Protein AF-A0A952HJU6-F1 (afdb_monomer_lite)

Radius of gyration: 13.9 Å; chains: 1; bounding box: 33×27×35 Å

Foldseek 3Di:
DAEEEEQDDDPQQEPDPDWDKDKDWDDLVRLLVVCVVRPHDYQYQAPLVQVLCCVSSVHRRDNHNDRHHDDAPYKYWHKYWPDDDDHPDRDDPVRSVVTDIIIMIMHTDDD

pLDDT: mean 90.53, std 10.05, range [61.38, 98.56]

Secondary structure (DSSP, 8-state):
--EEEESS--GGG--SS--EEEEEEE-HHHHHHHHHHH--EEEB--HHHHHHHHHHHTS---B------PPTT-EEEEEEESSPPPTT-PPPHHHHHH--EEEEEEEEE--

Sequence (111 aa):
MKVYLTNAFSLSMLTRDYAKLTVREMTLQEAKSFLKTYGFVSAIGHFSTAELLTSLLEMNVEMNRIQVKLEPSDVVIVFQLQTRLSEGQVLSREELEKLQYKFYKVEVNNT

Structure (mmCIF, N/CA/C/O backbone):
data_AF-A0A952HJU6-F1
#
_entry.id   AF-A0A952HJU6-F1
#
loop_
_atom_site.group_PDB
_atom_site.id
_atom_site.type_symbol
_atom_site.label_atom_id
_atom_site.label_alt_id
_atom_site.label_comp_id
_atom_site.label_asym_id
_atom_site.label_entity_id
_atom_site.label_seq_id
_atom_site.pdbx_PDB_ins_code
_atom_site.Cartn_x
_atom_site.Cartn_y
_atom_site.Cartn_z
_atom_site.occupancy
_atom_site.B_iso_or_equiv
_atom_site.auth_seq_id
_atom_site.auth_comp_id
_atom_site.auth_asym_id
_atom_site.auth_atom_id
_atom_site.pdbx_PDB_model_num
ATOM 1 N N . MET A 1 1 ? 1.257 2.495 -16.416 1.00 88.56 1 MET A N 1
ATOM 2 C CA . MET A 1 1 ? 1.465 2.664 -14.967 1.00 88.56 1 MET A CA 1
ATOM 3 C C . MET A 1 1 ? 0.270 2.091 -14.242 1.00 88.56 1 MET A C 1
ATOM 5 O O . MET A 1 1 ? -0.841 2.567 -14.453 1.00 88.56 1 MET A O 1
ATOM 9 N N . LYS A 1 2 ? 0.499 1.076 -13.415 1.00 95.81 2 LYS A N 1
ATOM 10 C CA . LYS A 1 2 ? -0.468 0.556 -12.451 1.00 95.81 2 LYS A CA 1
ATOM 11 C C . LYS A 1 2 ? -0.033 0.945 -11.043 1.00 95.81 2 LYS A C 1
ATOM 13 O O . LYS A 1 2 ? 1.158 1.063 -10.757 1.00 95.81 2 LYS A O 1
ATOM 18 N N . VAL A 1 3 ? -1.014 1.128 -10.167 1.00 98.19 3 VAL A N 1
ATOM 19 C CA . VAL A 1 3 ? -0.791 1.270 -8.728 1.00 98.19 3 VAL A CA 1
ATOM 20 C C . VAL A 1 3 ? -1.313 0.011 -8.058 1.00 98.19 3 VAL A C 1
ATOM 22 O O . VAL A 1 3 ? -2.474 -0.343 -8.246 1.00 98.19 3 VAL A O 1
ATOM 25 N N . TYR A 1 4 ? -0.475 -0.669 -7.285 1.00 98.44 4 TYR A N 1
ATOM 26 C CA . TYR A 1 4 ? -0.883 -1.824 -6.489 1.00 98.44 4 TYR A CA 1
ATOM 27 C C . TYR A 1 4 ? -1.010 -1.426 -5.023 1.00 98.44 4 TYR A C 1
ATOM 29 O O . TYR A 1 4 ? -0.100 -0.801 -4.486 1.00 98.44 4 TYR A O 1
ATOM 37 N N . LEU A 1 5 ? -2.103 -1.815 -4.369 1.00 98.56 5 LEU A N 1
ATOM 38 C CA . LEU A 1 5 ? -2.238 -1.734 -2.913 1.00 98.56 5 LEU A CA 1
ATOM 39 C C . LEU A 1 5 ? -1.938 -3.110 -2.313 1.00 98.56 5 LEU A C 1
ATOM 41 O O . LEU A 1 5 ? -2.674 -4.063 -2.565 1.00 98.56 5 LEU A O 1
ATOM 45 N N . THR A 1 6 ?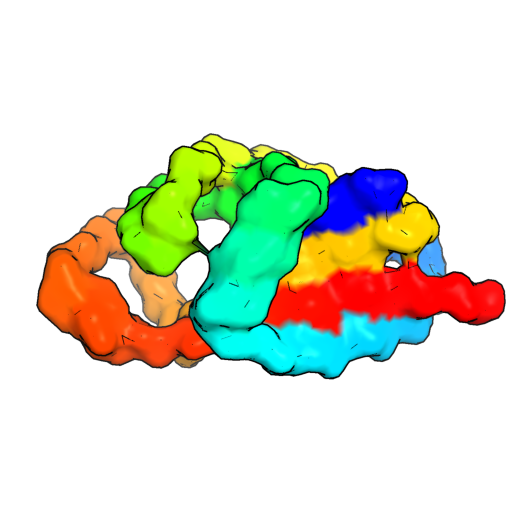 -0.863 -3.227 -1.537 1.00 97.81 6 THR A N 1
ATOM 46 C CA . THR A 1 6 ? -0.400 -4.504 -0.972 1.00 97.81 6 THR A CA 1
ATOM 47 C C . THR A 1 6 ? -0.271 -4.430 0.547 1.00 97.81 6 THR A C 1
ATOM 49 O O . THR A 1 6 ? -0.086 -3.360 1.116 1.00 97.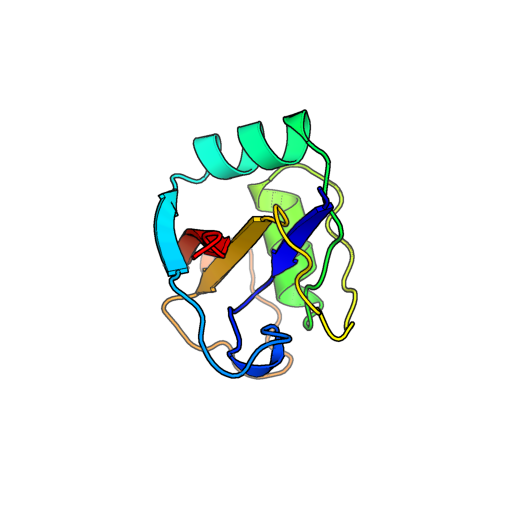81 6 THR A O 1
ATOM 52 N N . ASN A 1 7 ? -0.322 -5.579 1.224 1.00 93.50 7 ASN A N 1
ATOM 53 C CA . ASN A 1 7 ? -0.056 -5.680 2.667 1.00 93.50 7 ASN A CA 1
ATOM 54 C C . ASN A 1 7 ? 1.437 -5.895 2.998 1.00 93.50 7 ASN A C 1
ATOM 56 O O . ASN A 1 7 ? 1.816 -5.984 4.163 1.00 93.50 7 ASN A O 1
ATOM 60 N N . ALA A 1 8 ? 2.277 -6.058 1.974 1.00 93.62 8 ALA A N 1
ATOM 61 C CA . ALA A 1 8 ? 3.726 -6.191 2.078 1.00 93.62 8 ALA A CA 1
ATOM 62 C C . ALA A 1 8 ? 4.375 -5.939 0.710 1.00 93.62 8 ALA A C 1
ATOM 64 O O . ALA A 1 8 ? 3.750 -6.145 -0.334 1.00 93.62 8 ALA A O 1
ATOM 65 N N . PHE A 1 9 ? 5.649 -5.555 0.707 1.00 96.12 9 PHE A N 1
ATOM 66 C CA . PHE A 1 9 ? 6.491 -5.625 -0.484 1.00 96.12 9 PHE A CA 1
ATOM 67 C C . PHE A 1 9 ? 7.282 -6.938 -0.479 1.00 96.12 9 PHE A C 1
ATOM 69 O O . PHE A 1 9 ? 7.779 -7.361 0.563 1.00 96.12 9 PHE A O 1
ATOM 76 N N . SER A 1 10 ? 7.421 -7.583 -1.637 1.00 95.06 10 SER A N 1
ATOM 77 C CA . SER A 1 10 ? 8.209 -8.810 -1.789 1.00 95.06 10 SER A CA 1
ATOM 78 C C . SER A 1 10 ? 9.197 -8.657 -2.936 1.00 95.06 10 SER A C 1
ATOM 80 O O . SER A 1 10 ? 8.828 -8.180 -4.004 1.00 95.06 10 SER A O 1
ATOM 82 N N . LEU A 1 11 ? 10.430 -9.147 -2.763 1.00 95.69 11 LEU A N 1
ATOM 83 C CA . LEU A 1 11 ? 11.418 -9.189 -3.850 1.00 95.69 11 LEU A CA 1
ATOM 84 C C . LEU A 1 11 ? 10.930 -10.010 -5.051 1.00 95.69 11 LEU A C 1
ATOM 86 O O . LEU A 1 11 ? 11.305 -9.720 -6.180 1.00 95.69 11 LEU A O 1
ATOM 90 N N . SER A 1 12 ? 10.026 -10.972 -4.831 1.00 95.12 12 SER A N 1
ATOM 91 C CA . SER A 1 12 ? 9.394 -11.735 -5.914 1.00 95.12 12 SER A CA 1
ATOM 92 C C . SER A 1 12 ? 8.541 -10.878 -6.858 1.00 95.12 12 SER A C 1
ATOM 94 O O . SER A 1 12 ? 8.198 -11.346 -7.943 1.00 95.12 12 SER A O 1
ATOM 96 N N . MET A 1 13 ? 8.208 -9.640 -6.473 1.00 97.00 13 MET A N 1
ATOM 97 C CA . MET A 1 13 ? 7.512 -8.681 -7.334 1.00 97.00 13 MET A CA 1
ATOM 98 C C . MET A 1 13 ? 8.418 -8.107 -8.426 1.00 97.00 13 MET A C 1
ATOM 100 O O . MET A 1 13 ? 7.922 -7.616 -9.439 1.00 97.00 13 MET A O 1
ATOM 104 N N . LEU A 1 14 ? 9.738 -8.176 -8.239 1.00 95.62 14 LEU A N 1
ATOM 105 C CA . LEU A 1 14 ? 10.713 -7.715 -9.214 1.00 95.62 14 LEU A CA 1
ATOM 106 C C . LEU A 1 14 ? 10.846 -8.732 -10.352 1.00 95.62 14 LEU A C 1
ATOM 108 O O . LEU A 1 14 ? 10.810 -9.945 -10.150 1.00 95.62 14 LEU A O 1
ATOM 112 N N . THR A 1 15 ? 10.980 -8.211 -11.567 1.00 92.06 15 THR A N 1
ATOM 113 C CA . THR A 1 15 ? 11.066 -8.980 -12.820 1.00 92.06 15 THR A CA 1
ATOM 114 C C . THR A 1 15 ? 12.483 -9.012 -13.398 1.00 92.06 15 THR A C 1
ATOM 116 O O . THR A 1 15 ? 12.689 -9.527 -14.491 1.00 92.06 15 THR A O 1
ATOM 119 N N . ARG A 1 16 ? 13.457 -8.448 -12.677 1.00 89.12 16 ARG A N 1
ATOM 120 C CA . ARG A 1 16 ? 14.841 -8.244 -13.117 1.00 89.12 16 ARG A CA 1
ATOM 121 C C . ARG A 1 16 ? 15.822 -8.586 -12.001 1.00 89.12 16 ARG A C 1
ATOM 123 O O . ARG A 1 16 ? 15.497 -8.407 -10.828 1.00 89.12 16 ARG A O 1
ATOM 130 N N . ASP A 1 17 ? 17.029 -8.987 -12.387 1.00 89.25 17 ASP A N 1
ATOM 131 C CA . ASP A 1 17 ? 18.082 -9.427 -11.458 1.00 89.25 17 ASP A CA 1
ATOM 132 C C . ASP A 1 17 ? 18.743 -8.266 -10.698 1.00 89.25 17 ASP A C 1
ATOM 134 O O . ASP A 1 17 ? 19.348 -8.461 -9.645 1.00 89.25 17 ASP A O 1
ATOM 138 N N . TYR A 1 18 ? 18.602 -7.038 -11.207 1.00 90.50 18 TYR A N 1
ATOM 139 C CA . TYR A 1 18 ? 19.085 -5.816 -10.572 1.00 90.50 18 TYR A CA 1
ATOM 140 C C . TYR A 1 18 ? 18.022 -4.717 -10.627 1.00 90.50 18 TYR A C 1
ATOM 142 O O . TYR A 1 18 ? 17.476 -4.424 -11.690 1.00 90.50 18 TYR A O 1
ATOM 150 N N . ALA A 1 19 ? 17.738 -4.085 -9.488 1.00 91.31 19 ALA A N 1
ATOM 151 C CA . ALA A 1 19 ? 16.786 -2.984 -9.390 1.00 91.31 19 ALA A CA 1
ATOM 152 C C . ALA A 1 19 ? 17.202 -1.989 -8.302 1.00 91.31 19 ALA A C 1
ATOM 154 O O . ALA A 1 19 ? 17.633 -2.381 -7.218 1.00 91.31 19 ALA A O 1
ATOM 155 N N . LYS A 1 20 ? 16.996 -0.694 -8.563 1.00 93.19 20 LYS A N 1
ATOM 156 C CA . LYS A 1 20 ? 17.097 0.357 -7.547 1.00 93.19 20 LYS A CA 1
ATOM 157 C C . LYS A 1 20 ? 15.698 0.758 -7.102 1.00 93.19 20 LYS A C 1
ATOM 159 O O . LYS A 1 20 ? 14.916 1.245 -7.914 1.00 93.19 20 LYS A O 1
ATOM 164 N N . LEU A 1 21 ? 15.403 0.613 -5.816 1.00 95.00 21 LEU A N 1
ATOM 165 C CA . LEU A 1 21 ? 14.108 0.983 -5.246 1.00 95.00 21 LEU A CA 1
ATOM 166 C C . LEU A 1 21 ? 14.173 2.359 -4.588 1.00 95.00 21 LEU A C 1
ATOM 168 O O . LEU A 1 21 ? 15.135 2.672 -3.888 1.00 95.00 21 LEU A O 1
ATOM 172 N N . THR A 1 22 ? 13.125 3.151 -4.780 1.00 96.38 22 THR A N 1
ATOM 173 C CA . THR A 1 22 ? 12.829 4.315 -3.942 1.00 96.38 22 THR A CA 1
ATOM 174 C C . THR A 1 22 ? 11.680 3.936 -3.023 1.00 96.38 22 THR A C 1
ATOM 176 O O . THR A 1 22 ? 10.625 3.520 -3.498 1.00 96.38 22 THR A O 1
ATOM 179 N N . VAL A 1 23 ? 11.887 4.066 -1.713 1.00 97.75 23 VAL A N 1
ATOM 180 C CA . VAL A 1 23 ? 10.868 3.793 -0.694 1.00 97.75 23 VAL A CA 1
ATOM 181 C C . VAL A 1 23 ? 10.652 5.058 0.119 1.00 97.75 23 VAL A C 1
ATOM 183 O O . VAL A 1 23 ? 11.606 5.611 0.665 1.00 97.75 23 VAL A O 1
ATOM 186 N N . ARG A 1 24 ? 9.404 5.518 0.201 1.00 98.06 24 ARG A N 1
ATOM 187 C CA . ARG A 1 24 ? 9.029 6.705 0.973 1.00 98.06 24 ARG A CA 1
ATOM 188 C C . ARG A 1 24 ? 7.849 6.387 1.875 1.00 98.06 24 ARG A C 1
ATOM 190 O O . ARG A 1 24 ? 6.841 5.875 1.399 1.00 98.06 24 ARG A O 1
ATOM 197 N N . GLU A 1 25 ? 7.961 6.716 3.157 1.00 98.25 25 GLU A N 1
ATOM 198 C CA . GLU A 1 25 ? 6.821 6.666 4.076 1.00 98.25 25 GLU A CA 1
ATOM 199 C C . GLU A 1 25 ? 5.756 7.689 3.656 1.00 98.25 25 GLU A C 1
ATOM 201 O O . GLU A 1 25 ? 6.077 8.796 3.213 1.00 98.25 25 GLU A O 1
ATOM 206 N N . MET A 1 26 ? 4.492 7.297 3.770 1.00 98.19 26 MET A N 1
ATOM 207 C CA . MET A 1 26 ? 3.325 8.118 3.478 1.00 98.19 26 MET A CA 1
ATOM 208 C C . MET A 1 26 ? 2.429 8.199 4.706 1.00 98.19 26 MET A C 1
ATOM 210 O O . MET A 1 26 ? 2.249 7.221 5.434 1.00 98.19 26 MET A O 1
ATOM 214 N N . THR A 1 27 ? 1.797 9.354 4.891 1.00 97.50 27 THR A N 1
ATOM 215 C CA . THR A 1 27 ? 0.671 9.458 5.825 1.00 97.50 27 THR A CA 1
ATOM 216 C C . THR A 1 27 ? -0.564 8.758 5.245 1.00 97.50 27 THR A C 1
ATOM 218 O O . THR A 1 27 ? -0.669 8.568 4.030 1.00 97.50 27 THR A O 1
ATOM 221 N N . LEU A 1 28 ? -1.543 8.422 6.094 1.00 95.94 28 LEU A N 1
ATOM 222 C CA . LEU A 1 28 ? -2.837 7.892 5.639 1.00 95.94 28 LEU A CA 1
ATOM 223 C C . LEU A 1 28 ? -3.488 8.812 4.592 1.00 95.94 28 LEU A C 1
ATOM 225 O O . LEU A 1 28 ? -3.997 8.335 3.581 1.00 95.94 28 LEU A O 1
ATOM 229 N N . GLN A 1 29 ? -3.431 10.130 4.806 1.00 97.50 29 GLN A N 1
ATOM 230 C CA . GLN A 1 29 ? -4.043 11.097 3.893 1.00 97.50 29 GLN A CA 1
ATOM 231 C C . GLN A 1 29 ? -3.323 11.176 2.547 1.0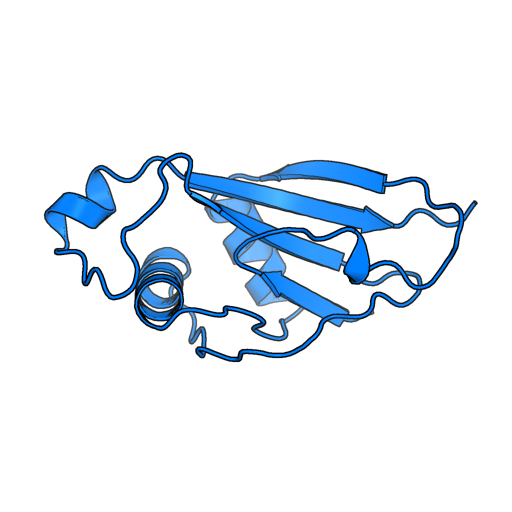0 97.50 29 GLN A C 1
ATOM 233 O O . GLN A 1 29 ? -3.979 11.272 1.508 1.00 97.50 29 GLN A O 1
ATOM 238 N N . GLU A 1 30 ? -1.991 11.086 2.536 1.00 98.38 30 GLU A N 1
ATOM 239 C CA . GLU A 1 30 ? -1.232 10.997 1.288 1.00 98.38 30 GLU A CA 1
ATOM 240 C C . GLU A 1 30 ? -1.582 9.717 0.522 1.00 98.38 30 GLU A C 1
ATOM 242 O O . GLU A 1 30 ? -1.817 9.775 -0.684 1.00 98.38 30 GLU A O 1
ATOM 247 N N . ALA A 1 31 ? -1.644 8.569 1.209 1.00 98.19 31 ALA A N 1
ATOM 248 C CA . ALA A 1 31 ? -1.966 7.286 0.590 1.00 98.19 31 ALA A CA 1
ATOM 249 C C . ALA A 1 31 ? -3.388 7.293 0.010 1.00 98.19 31 ALA A C 1
ATOM 251 O O . ALA A 1 31 ? -3.575 6.970 -1.162 1.00 98.19 31 ALA A O 1
ATOM 252 N N . LYS A 1 32 ? -4.374 7.751 0.792 1.00 98.06 32 LYS A N 1
ATOM 253 C CA . LYS A 1 32 ? -5.772 7.903 0.366 1.00 98.06 32 LYS A CA 1
ATOM 254 C C . LYS A 1 32 ? -5.896 8.820 -0.851 1.00 98.06 32 LYS A C 1
ATOM 256 O O . LYS A 1 32 ? -6.532 8.453 -1.837 1.00 98.06 32 LYS A O 1
ATOM 261 N N . SER A 1 33 ? -5.243 9.982 -0.820 1.00 98.06 33 SER A N 1
ATOM 262 C CA . SER A 1 33 ? -5.267 10.938 -1.935 1.00 98.06 33 SER A CA 1
ATOM 263 C C . SER A 1 33 ? -4.634 10.353 -3.198 1.00 98.06 33 SER A C 1
ATOM 265 O O . SER A 1 33 ? -5.189 10.491 -4.288 1.00 98.06 33 SER A O 1
ATOM 267 N N . PHE A 1 34 ? -3.504 9.657 -3.061 1.00 98.19 34 PHE A N 1
ATOM 268 C CA . PHE A 1 34 ? -2.814 9.017 -4.178 1.00 98.19 34 PHE A CA 1
ATOM 269 C C . PHE A 1 34 ? -3.666 7.906 -4.808 1.00 98.19 34 PHE A C 1
ATOM 271 O O . PHE A 1 34 ? -3.913 7.932 -6.012 1.00 98.19 34 PHE A O 1
ATOM 278 N N . LEU A 1 35 ? -4.178 6.977 -3.996 1.00 98.19 35 LEU A N 1
ATOM 279 C CA . LEU A 1 35 ? -5.014 5.860 -4.451 1.00 98.19 35 LEU A CA 1
ATOM 280 C C . LEU A 1 35 ? -6.310 6.342 -5.114 1.00 98.19 35 LEU A C 1
ATOM 282 O O . LEU A 1 35 ? -6.715 5.797 -6.138 1.00 98.19 35 LEU A O 1
ATOM 286 N N . LYS A 1 36 ? -6.940 7.394 -4.578 1.00 97.56 36 LYS A N 1
ATOM 287 C CA . LYS A 1 36 ? -8.136 8.000 -5.178 1.00 97.56 36 LYS A CA 1
ATOM 288 C C . LYS A 1 36 ? -7.845 8.671 -6.520 1.00 97.56 36 LYS A C 1
ATOM 290 O O . LYS A 1 36 ? -8.683 8.620 -7.412 1.00 97.56 36 LYS A O 1
ATOM 295 N N . THR A 1 37 ? -6.676 9.295 -6.659 1.00 97.69 37 THR A N 1
ATOM 296 C CA . THR A 1 37 ? -6.291 10.027 -7.876 1.00 97.69 37 THR A CA 1
ATOM 297 C C . THR A 1 37 ? -5.940 9.084 -9.022 1.00 97.69 37 THR A C 1
ATOM 299 O O . THR A 1 37 ? -6.374 9.301 -10.148 1.00 97.69 37 THR A O 1
ATOM 302 N N . TYR A 1 38 ? -5.155 8.041 -8.747 1.00 97.50 38 TYR A N 1
ATOM 303 C CA . TYR A 1 38 ? -4.612 7.163 -9.789 1.00 97.50 38 TYR A CA 1
ATOM 304 C C . TYR A 1 38 ? -5.404 5.864 -9.983 1.00 97.50 38 TYR A C 1
ATOM 306 O O . TYR A 1 38 ? -5.138 5.123 -10.930 1.00 97.50 38 TYR A O 1
ATOM 314 N N . GLY A 1 39 ? -6.362 5.577 -9.097 1.00 97.81 39 GLY A N 1
ATOM 315 C CA . GLY A 1 39 ? -6.934 4.240 -8.971 1.00 97.81 39 GLY A CA 1
ATOM 316 C C . GLY A 1 39 ? -5.891 3.237 -8.473 1.00 97.81 39 GLY A C 1
ATOM 317 O O . GLY A 1 39 ? -4.713 3.561 -8.308 1.00 97.81 39 GLY A O 1
ATOM 318 N N . PHE A 1 40 ? -6.318 2.006 -8.202 1.00 98.50 40 PHE A N 1
ATOM 319 C CA . PHE A 1 40 ? -5.405 0.944 -7.792 1.00 98.50 40 PHE A CA 1
ATOM 320 C C . PHE A 1 40 ? -5.968 -0.444 -8.085 1.00 98.50 40 PHE A C 1
ATOM 322 O O . PHE A 1 40 ? -7.175 -0.639 -8.201 1.00 98.50 40 PHE A O 1
ATOM 329 N N . VAL A 1 41 ? -5.064 -1.417 -8.162 1.00 98.31 41 VAL A N 1
ATOM 330 C CA . VAL A 1 41 ? -5.365 -2.845 -8.114 1.00 98.31 41 VAL A CA 1
ATOM 331 C C . VAL A 1 41 ? -5.109 -3.313 -6.689 1.00 98.31 41 VAL A C 1
ATOM 333 O O . VAL A 1 41 ? -3.982 -3.219 -6.192 1.00 98.31 41 VAL A O 1
ATOM 336 N N . SER A 1 42 ? -6.143 -3.814 -6.015 1.00 98.25 42 SER A N 1
ATOM 337 C CA . SER A 1 42 ? -5.945 -4.457 -4.718 1.00 98.25 42 SER A CA 1
ATOM 338 C C . SER A 1 42 ? -5.167 -5.758 -4.909 1.00 98.25 42 SER A C 1
ATOM 340 O O . SER A 1 42 ? -5.497 -6.568 -5.775 1.00 98.25 42 SER A O 1
ATOM 342 N N . ALA A 1 43 ? -4.131 -5.946 -4.101 1.00 97.88 43 ALA A N 1
ATOM 343 C CA . ALA A 1 43 ? -3.345 -7.169 -3.986 1.00 97.88 43 ALA A CA 1
ATOM 344 C C . ALA A 1 43 ? -3.215 -7.564 -2.501 1.00 97.88 43 ALA A C 1
ATOM 346 O O . ALA A 1 43 ? -2.162 -7.997 -2.028 1.00 97.88 43 ALA A O 1
ATOM 347 N N . ILE A 1 44 ? -4.294 -7.350 -1.741 1.00 95.81 44 ILE A N 1
ATOM 348 C CA . ILE A 1 44 ? -4.387 -7.680 -0.320 1.00 95.81 44 ILE A CA 1
ATOM 349 C C . ILE A 1 44 ? -4.699 -9.167 -0.149 1.00 95.81 44 ILE A C 1
ATOM 351 O O . ILE A 1 44 ? -5.729 -9.662 -0.606 1.00 95.81 44 ILE A O 1
ATOM 355 N N . GLY A 1 45 ? -3.812 -9.883 0.547 1.00 90.38 45 GLY A N 1
ATOM 356 C CA . GLY A 1 45 ? -3.914 -11.336 0.719 1.00 90.38 45 GLY A CA 1
ATOM 357 C C . GLY A 1 45 ? -4.847 -11.823 1.836 1.00 90.38 45 GLY A C 1
ATOM 358 O O . GLY A 1 45 ? -5.116 -13.021 1.890 1.00 90.38 45 GLY A O 1
ATOM 359 N N . HIS A 1 46 ? -5.328 -10.940 2.720 1.00 86.69 46 HIS A N 1
ATOM 360 C CA . HIS A 1 46 ? -6.146 -11.300 3.886 1.00 86.69 46 HIS A CA 1
ATOM 361 C C . HIS A 1 46 ? -7.415 -10.447 3.983 1.00 86.69 46 HIS A C 1
ATOM 363 O O . HIS A 1 46 ? -7.349 -9.222 3.891 1.00 86.69 46 HIS A O 1
ATOM 369 N N . PHE A 1 47 ? -8.552 -11.094 4.255 1.00 86.69 47 PHE A N 1
ATOM 370 C CA . PHE A 1 47 ? -9.858 -10.439 4.372 1.00 86.69 47 PHE A CA 1
ATOM 371 C C . PHE A 1 47 ? -9.889 -9.354 5.457 1.00 86.69 47 PHE A C 1
ATOM 373 O O . PHE A 1 47 ? -10.302 -8.232 5.189 1.00 86.69 47 PHE A O 1
ATOM 380 N N . SER A 1 48 ? -9.373 -9.639 6.658 1.00 84.06 48 SER A N 1
ATOM 381 C CA . SER A 1 48 ? -9.366 -8.668 7.763 1.00 84.06 48 SER A CA 1
ATOM 382 C C . SER A 1 48 ? -8.554 -7.408 7.446 1.00 84.06 48 SER A C 1
ATOM 384 O O . SER A 1 48 ? -8.930 -6.311 7.852 1.00 84.06 48 SER A O 1
ATOM 386 N N . THR A 1 49 ? -7.469 -7.533 6.676 1.00 88.75 49 THR A N 1
ATOM 387 C CA . THR A 1 49 ? -6.694 -6.379 6.198 1.00 88.75 49 THR A CA 1
ATOM 388 C C . THR A 1 49 ? -7.459 -5.577 5.144 1.00 88.75 49 THR A C 1
ATOM 390 O O . THR A 1 49 ? -7.372 -4.353 5.140 1.00 88.75 49 THR A O 1
ATOM 393 N N . ALA A 1 50 ? -8.215 -6.244 4.271 1.00 92.19 50 ALA A N 1
ATOM 394 C CA . ALA A 1 50 ? -9.025 -5.599 3.242 1.00 92.19 50 ALA A CA 1
ATOM 395 C C . ALA A 1 50 ? -10.187 -4.789 3.854 1.00 92.19 50 ALA A C 1
ATOM 397 O O . ALA A 1 50 ? -10.364 -3.620 3.517 1.00 92.19 50 ALA A O 1
ATOM 398 N N . GLU A 1 51 ? -10.894 -5.354 4.837 1.00 89.50 51 GLU A N 1
ATOM 399 C CA . GLU A 1 51 ? -11.951 -4.666 5.602 1.00 89.50 51 GLU A CA 1
ATOM 400 C C . GLU A 1 51 ? -11.413 -3.448 6.372 1.00 89.50 51 GLU A C 1
ATOM 402 O O . GLU A 1 51 ? -11.996 -2.357 6.347 1.00 89.50 51 GLU A O 1
ATOM 407 N N . LEU A 1 52 ? -10.255 -3.613 7.023 1.00 88.06 52 LEU A N 1
ATOM 408 C CA . LEU A 1 52 ? -9.570 -2.523 7.714 1.00 88.06 52 LEU A CA 1
ATOM 409 C C . LEU A 1 52 ? -9.218 -1.389 6.748 1.00 88.06 52 LEU A C 1
ATOM 411 O O . LEU A 1 52 ? -9.531 -0.228 7.006 1.00 88.06 52 LEU A O 1
ATOM 415 N N . LEU A 1 53 ? -8.577 -1.717 5.627 1.00 93.50 53 LEU A N 1
ATOM 416 C CA . LEU A 1 53 ? -8.192 -0.730 4.624 1.00 93.50 53 LEU A CA 1
ATOM 417 C C . LEU A 1 53 ? -9.405 -0.057 3.987 1.00 93.50 53 LEU A C 1
ATOM 419 O O . LEU A 1 53 ? -9.348 1.144 3.741 1.00 93.50 53 LEU A O 1
ATOM 423 N N . THR A 1 54 ? -10.505 -0.786 3.796 1.00 94.75 54 THR A N 1
ATOM 424 C CA . THR A 1 54 ? -11.769 -0.217 3.316 1.00 94.75 54 THR A CA 1
ATOM 425 C C . THR A 1 54 ? -12.280 0.863 4.265 1.00 94.75 54 THR A C 1
ATOM 427 O O . THR A 1 54 ? -12.645 1.956 3.829 1.00 94.75 54 THR A O 1
ATOM 430 N N . SER A 1 55 ? -12.216 0.600 5.573 1.00 90.62 55 SER A N 1
ATOM 431 C CA . SER A 1 55 ? -12.605 1.560 6.610 1.00 90.62 55 SER A CA 1
ATOM 432 C C . SER A 1 55 ? -11.648 2.757 6.695 1.00 90.62 55 SER A C 1
ATOM 434 O O . SER A 1 55 ? -12.101 3.895 6.753 1.00 90.62 55 SER A O 1
ATOM 436 N N . LEU A 1 56 ? -10.328 2.527 6.672 1.00 91.38 56 LEU A N 1
ATOM 437 C CA . LEU A 1 56 ? -9.313 3.586 6.804 1.00 91.38 56 LEU A CA 1
ATOM 438 C C . LEU A 1 56 ? -9.238 4.501 5.579 1.00 91.38 56 LEU A C 1
ATOM 440 O O . LEU A 1 56 ? -9.061 5.713 5.706 1.00 91.38 56 LEU A O 1
ATOM 444 N N . LEU A 1 57 ? -9.316 3.917 4.384 1.00 95.12 57 LEU A N 1
ATOM 445 C CA . LEU A 1 57 ? -9.203 4.649 3.128 1.00 95.12 57 LEU A CA 1
ATOM 446 C C . LEU A 1 57 ? -10.550 5.211 2.670 1.00 95.12 57 LEU A C 1
ATOM 448 O O . LEU A 1 57 ? -10.549 6.098 1.822 1.00 95.12 57 LEU A O 1
ATOM 452 N N . GLU A 1 58 ? -11.672 4.750 3.237 1.00 95.50 58 GLU A N 1
ATOM 453 C CA . GLU A 1 58 ? -13.040 5.055 2.780 1.00 95.50 58 GLU A CA 1
ATOM 454 C C . GLU A 1 58 ? -13.216 4.750 1.279 1.00 95.50 58 GLU A C 1
ATOM 456 O O . GLU A 1 58 ? -13.766 5.536 0.505 1.00 95.50 58 GLU A O 1
ATOM 461 N N . MET A 1 59 ? -12.677 3.610 0.849 1.00 96.50 59 MET A N 1
ATOM 462 C CA . MET A 1 59 ? -12.671 3.131 -0.536 1.00 96.50 59 MET A CA 1
ATOM 463 C C . MET A 1 59 ? -12.906 1.624 -0.527 1.00 96.50 59 MET A C 1
ATOM 465 O O . MET A 1 59 ? -12.441 0.960 0.387 1.00 96.50 59 MET A O 1
ATOM 469 N N . ASN A 1 60 ? -13.564 1.060 -1.541 1.00 96.44 60 ASN A N 1
ATOM 470 C CA . ASN A 1 60 ? -13.696 -0.397 -1.638 1.00 96.44 60 ASN A CA 1
ATOM 471 C C . ASN A 1 60 ? -12.316 -1.042 -1.868 1.00 96.44 60 ASN A C 1
ATOM 473 O O . ASN A 1 60 ? -11.719 -0.851 -2.929 1.00 96.44 60 ASN A O 1
ATOM 477 N N . VAL A 1 61 ? -11.807 -1.786 -0.883 1.00 97.38 61 VAL A N 1
ATOM 478 C CA . VAL A 1 61 ? -10.562 -2.555 -0.986 1.00 97.38 61 VAL A CA 1
ATOM 479 C C . VAL A 1 61 ? -10.913 -4.032 -0.929 1.00 97.38 61 VAL A C 1
ATOM 481 O O . VAL A 1 61 ? -11.180 -4.582 0.133 1.00 97.38 61 VAL A O 1
ATOM 484 N N . GLU A 1 62 ? -10.893 -4.690 -2.083 1.00 96.25 62 GLU A N 1
ATOM 485 C CA . GLU A 1 62 ? -11.214 -6.114 -2.176 1.00 96.25 62 GLU A CA 1
ATOM 486 C C . GLU A 1 62 ? -10.054 -6.982 -1.678 1.00 96.25 62 GLU A C 1
ATOM 488 O O . GLU A 1 62 ? -8.882 -6.687 -1.933 1.00 96.25 62 GLU A O 1
ATOM 493 N N . MET A 1 63 ? -10.357 -8.098 -1.013 1.00 94.81 63 MET A N 1
ATOM 494 C CA . MET A 1 63 ? -9.364 -9.152 -0.819 1.00 94.81 63 MET A CA 1
ATOM 495 C C . MET A 1 63 ? -9.066 -9.787 -2.179 1.00 94.81 63 MET A C 1
ATOM 497 O O . MET A 1 63 ? -9.940 -10.391 -2.793 1.00 94.81 63 MET A O 1
ATOM 501 N N . ASN A 1 64 ? -7.818 -9.690 -2.627 1.00 96.44 64 ASN A N 1
ATOM 502 C CA . ASN A 1 64 ? -7.408 -10.195 -3.927 1.00 96.44 64 ASN A CA 1
ATOM 503 C C . ASN A 1 64 ? -5.985 -10.758 -3.854 1.00 96.44 64 ASN A C 1
ATOM 505 O O . ASN A 1 64 ? -4.990 -10.031 -3.888 1.00 96.44 64 ASN A O 1
ATOM 509 N N . ARG A 1 65 ? -5.883 -12.084 -3.726 1.00 92.06 65 ARG A N 1
ATOM 510 C CA . ARG A 1 65 ? -4.604 -12.783 -3.568 1.00 92.06 65 ARG A CA 1
ATOM 511 C C . ARG A 1 65 ? -3.987 -13.083 -4.933 1.00 92.06 65 ARG A C 1
ATOM 513 O O . ARG A 1 65 ? -4.060 -14.205 -5.425 1.00 92.06 65 ARG A O 1
ATOM 520 N N . ILE A 1 66 ? -3.359 -12.071 -5.520 1.00 95.62 66 ILE A N 1
ATOM 521 C CA . ILE A 1 66 ? -2.643 -12.175 -6.797 1.00 95.62 66 ILE A CA 1
ATOM 522 C C . ILE A 1 66 ? -1.132 -12.063 -6.610 1.00 95.62 66 ILE A C 1
ATOM 524 O O . ILE A 1 66 ? -0.644 -11.426 -5.676 1.00 95.62 66 ILE A O 1
ATOM 528 N N . GLN A 1 67 ? -0.376 -12.663 -7.528 1.00 95.06 67 GLN A N 1
ATOM 529 C CA . GLN A 1 67 ? 1.057 -12.417 -7.617 1.00 95.06 67 GLN A CA 1
ATOM 530 C C . GLN A 1 67 ? 1.291 -11.108 -8.376 1.00 95.06 67 GLN A C 1
ATOM 532 O O . GLN A 1 67 ? 0.980 -11.006 -9.560 1.00 95.06 67 GLN A O 1
ATOM 537 N N . VAL A 1 68 ? 1.848 -10.107 -7.696 1.00 97.25 68 VAL A N 1
ATOM 538 C CA . VAL A 1 68 ? 2.225 -8.841 -8.332 1.00 97.25 68 VAL A CA 1
ATOM 539 C C . VAL A 1 68 ? 3.571 -9.019 -9.027 1.00 97.25 68 VAL A C 1
ATOM 541 O O . VAL A 1 68 ? 4.511 -9.541 -8.432 1.00 97.25 68 VAL A O 1
ATOM 544 N N . LYS A 1 69 ? 3.663 -8.570 -10.277 1.00 96.50 69 LYS A N 1
ATOM 545 C CA . LYS A 1 69 ? 4.907 -8.421 -11.035 1.00 96.50 69 LYS A CA 1
ATOM 546 C C . LYS A 1 69 ? 4.964 -6.987 -11.537 1.00 96.50 69 LYS A C 1
ATOM 548 O O . LYS A 1 69 ? 4.013 -6.533 -12.166 1.00 96.50 69 LYS A O 1
ATOM 553 N N . LEU A 1 70 ? 6.034 -6.278 -11.197 1.00 94.88 70 LEU A N 1
ATOM 554 C CA . LEU A 1 70 ? 6.151 -4.851 -11.478 1.00 94.88 70 LEU A CA 1
ATOM 555 C C . LEU A 1 70 ? 6.721 -4.626 -12.874 1.00 94.88 70 LEU A C 1
ATOM 557 O O . LEU A 1 70 ? 7.791 -5.145 -13.216 1.00 94.88 70 LEU A O 1
ATOM 561 N N . GLU A 1 71 ? 6.005 -3.825 -13.655 1.00 91.31 71 GLU A N 1
ATOM 562 C CA . GLU A 1 71 ? 6.495 -3.245 -14.899 1.00 91.31 71 GLU A CA 1
ATOM 563 C C . GLU A 1 71 ? 7.190 -1.899 -14.623 1.00 91.31 71 GLU A C 1
ATOM 565 O O . GLU A 1 71 ? 7.002 -1.296 -13.558 1.00 91.31 71 GLU A O 1
ATOM 570 N N . PRO A 1 72 ? 8.022 -1.395 -15.555 1.00 87.19 72 PRO A N 1
ATOM 571 C CA . PRO A 1 72 ? 8.562 -0.047 -15.448 1.00 87.19 72 PRO A CA 1
ATOM 572 C C . PRO A 1 72 ? 7.452 0.984 -15.207 1.00 87.19 72 PRO A C 1
ATOM 574 O O . PRO A 1 72 ? 6.403 0.945 -15.849 1.00 87.19 72 PRO A O 1
ATOM 577 N N . SER A 1 73 ? 7.708 1.918 -14.290 1.00 90.00 73 SER A N 1
ATOM 578 C CA . SER A 1 73 ? 6.760 2.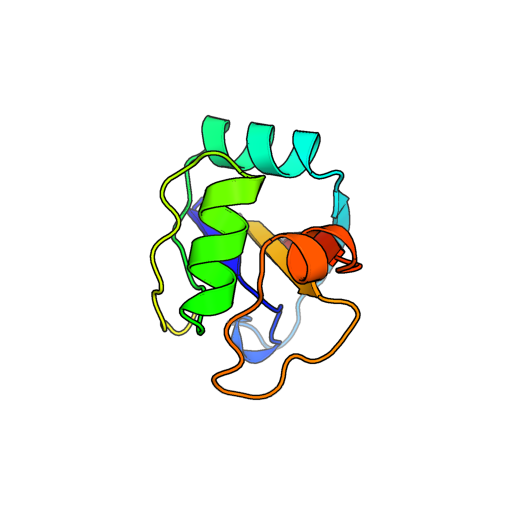956 -13.860 1.00 90.00 73 SER A CA 1
ATOM 579 C C . SER A 1 73 ? 5.559 2.477 -13.039 1.00 90.00 73 SER A C 1
ATOM 581 O O . SER A 1 73 ? 4.727 3.314 -12.699 1.00 90.00 73 SER A O 1
ATOM 583 N N . ASP A 1 74 ? 5.444 1.193 -12.688 1.00 95.81 74 ASP A N 1
ATOM 584 C CA . ASP A 1 74 ? 4.456 0.763 -11.696 1.00 95.81 74 ASP A CA 1
ATOM 585 C C . ASP A 1 74 ? 4.817 1.265 -10.292 1.00 95.81 74 ASP A C 1
ATOM 587 O O . ASP A 1 74 ? 5.987 1.403 -9.924 1.00 95.81 74 ASP A O 1
ATOM 591 N N . VAL A 1 75 ? 3.779 1.513 -9.495 1.00 97.69 75 VAL A N 1
ATOM 592 C CA . VAL A 1 75 ? 3.890 1.996 -8.117 1.00 97.69 75 VAL A CA 1
ATOM 593 C C . VAL A 1 75 ? 3.243 0.986 -7.182 1.00 97.69 75 VAL A C 1
ATOM 595 O O . VAL A 1 75 ? 2.167 0.460 -7.466 1.00 97.69 75 VAL A O 1
ATOM 598 N N . VAL A 1 76 ? 3.861 0.751 -6.027 1.00 98.38 76 VAL A N 1
ATOM 599 C CA . VAL A 1 76 ? 3.252 -0.037 -4.952 1.00 98.38 76 VAL A CA 1
ATOM 600 C C . VAL A 1 76 ? 2.995 0.860 -3.752 1.00 98.38 76 VAL A C 1
ATOM 602 O O . VAL A 1 76 ? 3.911 1.501 -3.243 1.00 98.38 76 VAL A O 1
ATOM 605 N N . ILE A 1 77 ? 1.749 0.888 -3.293 1.00 98.56 77 ILE A N 1
ATOM 606 C CA . ILE A 1 77 ? 1.365 1.416 -1.991 1.00 98.56 77 ILE A CA 1
ATOM 607 C C . ILE A 1 77 ? 1.294 0.233 -1.032 1.00 98.56 77 ILE A C 1
ATOM 609 O O . ILE A 1 77 ? 0.424 -0.627 -1.141 1.00 98.56 77 ILE A O 1
ATOM 613 N N . VAL A 1 78 ? 2.242 0.174 -0.107 1.00 98.25 78 VAL A N 1
ATOM 614 C CA . VAL A 1 78 ? 2.343 -0.890 0.888 1.00 98.25 78 VAL A CA 1
ATOM 615 C C . VAL A 1 78 ? 1.682 -0.415 2.170 1.00 98.25 78 VAL A C 1
ATOM 617 O O . VAL A 1 78 ? 2.118 0.575 2.751 1.00 98.25 78 VAL A O 1
ATOM 620 N N . PHE A 1 79 ? 0.670 -1.137 2.636 1.00 96.75 79 PHE A N 1
ATOM 621 C CA . PHE A 1 79 ? 0.167 -1.047 3.999 1.00 96.75 79 PHE A CA 1
ATOM 622 C C . PHE A 1 79 ? 0.921 -2.043 4.876 1.00 96.75 79 PHE A C 1
ATOM 624 O O . PHE A 1 79 ? 0.776 -3.252 4.714 1.00 96.75 79 PHE A O 1
ATOM 631 N N . GLN A 1 80 ? 1.729 -1.543 5.804 1.00 93.81 80 GLN A N 1
ATOM 632 C CA . GLN A 1 80 ? 2.536 -2.365 6.692 1.00 93.81 80 GLN A CA 1
ATOM 633 C C . GLN A 1 80 ? 2.052 -2.236 8.133 1.00 93.81 80 GLN A C 1
ATOM 635 O O . GLN A 1 80 ? 2.247 -1.204 8.782 1.00 93.81 80 GLN A O 1
ATOM 640 N N . LEU A 1 81 ? 1.490 -3.323 8.654 1.00 89.19 81 LEU A N 1
ATOM 641 C CA . LEU A 1 81 ? 1.263 -3.480 10.086 1.00 89.19 81 LEU A CA 1
ATOM 642 C C . LEU A 1 81 ? 2.609 -3.649 10.797 1.00 89.19 81 LEU A C 1
ATOM 644 O O . LEU A 1 81 ? 3.458 -4.428 10.364 1.00 89.19 81 LEU A O 1
ATOM 648 N N . GLN A 1 82 ? 2.807 -2.913 11.888 1.00 86.44 82 GLN A N 1
ATOM 649 C CA . GLN A 1 82 ? 4.009 -3.030 12.722 1.00 86.44 82 GLN A CA 1
ATOM 650 C C . GLN A 1 82 ? 3.934 -4.235 13.667 1.00 86.44 82 GLN A C 1
ATOM 652 O O . GLN A 1 82 ? 4.943 -4.671 14.216 1.00 86.44 82 GLN A O 1
ATOM 657 N N . THR A 1 83 ? 2.740 -4.800 13.833 1.00 80.12 83 THR A N 1
ATOM 658 C CA . THR A 1 83 ? 2.496 -6.041 14.559 1.00 80.12 83 THR A CA 1
ATOM 659 C C . THR A 1 83 ? 2.010 -7.112 13.592 1.00 80.12 83 THR A C 1
ATOM 661 O O . THR A 1 83 ? 1.270 -6.848 12.643 1.00 80.12 83 THR A O 1
ATOM 664 N N . ARG A 1 84 ? 2.438 -8.355 13.819 1.00 70.56 84 ARG A N 1
ATOM 665 C CA . ARG A 1 84 ? 1.939 -9.489 13.047 1.00 70.56 84 ARG A CA 1
ATOM 666 C C . ARG A 1 84 ? 0.575 -9.881 13.602 1.00 70.56 84 ARG A C 1
ATOM 668 O O . ARG A 1 84 ? 0.475 -10.221 14.776 1.00 70.56 84 ARG A O 1
ATOM 675 N N . LEU A 1 85 ? -0.452 -9.844 12.759 1.00 69.62 85 LEU A N 1
ATOM 676 C CA . LEU A 1 85 ? -1.744 -10.427 13.106 1.00 69.62 85 LEU A CA 1
ATOM 677 C C . LEU A 1 85 ? -1.650 -11.945 13.046 1.00 69.62 85 LEU A C 1
ATOM 679 O O . LEU A 1 85 ? -0.975 -12.504 12.175 1.00 69.62 85 LEU A O 1
ATOM 683 N N . SER A 1 86 ? -2.344 -12.602 13.967 1.00 70.38 86 SER A N 1
ATOM 684 C CA . SER A 1 86 ? -2.563 -14.044 13.885 1.00 70.38 86 SER A CA 1
ATOM 685 C C . SER A 1 86 ? -3.355 -14.343 12.609 1.00 70.38 86 SER A C 1
ATOM 687 O O . SER A 1 86 ? -4.264 -13.587 12.251 1.00 70.38 86 SER A O 1
ATOM 689 N N . GLU A 1 87 ? -3.039 -15.431 11.906 1.00 63.31 87 GLU A N 1
ATOM 690 C CA . GLU A 1 87 ? -3.844 -15.826 10.747 1.00 63.31 87 GLU A CA 1
ATOM 691 C C . GLU A 1 87 ? -5.300 -16.063 11.172 1.00 63.31 87 GLU A C 1
ATOM 693 O O . GLU A 1 87 ? -5.569 -16.735 12.164 1.00 63.31 87 GLU A O 1
ATOM 698 N N . GLY A 1 88 ? -6.241 -15.467 10.436 1.00 63.53 88 GLY A N 1
ATOM 699 C CA . GLY A 1 88 ? -7.671 -15.554 10.746 1.00 63.53 88 GLY A CA 1
ATOM 700 C C . GLY A 1 88 ? -8.151 -14.634 11.874 1.00 63.53 88 GLY A C 1
ATOM 701 O O . GLY A 1 88 ? -9.333 -14.676 12.208 1.00 63.53 88 GLY A O 1
ATOM 702 N N . GLN A 1 89 ? -7.289 -13.781 12.442 1.00 68.12 89 GLN A N 1
ATOM 703 C CA . GLN A 1 89 ? -7.709 -12.820 13.460 1.00 68.12 89 GLN A CA 1
ATOM 704 C C . GLN A 1 89 ? -8.629 -11.754 12.851 1.00 68.12 89 GLN A C 1
ATOM 706 O O . GLN A 1 89 ? -8.219 -10.953 12.003 1.00 68.12 89 GLN A O 1
ATOM 711 N N . VAL A 1 90 ? -9.880 -11.755 13.307 1.00 65.19 90 VAL A N 1
ATOM 712 C CA . VAL A 1 90 ? -10.835 -10.666 13.099 1.00 65.19 90 VAL A CA 1
ATOM 713 C C . VAL A 1 90 ? -10.615 -9.665 14.222 1.00 65.19 90 VAL A C 1
ATOM 715 O O . VAL A 1 90 ? -10.666 -10.037 15.391 1.00 65.19 90 VAL A O 1
ATOM 718 N N . LEU A 1 91 ? -10.333 -8.415 13.865 1.00 68.56 91 LEU A N 1
ATOM 719 C CA . LEU A 1 91 ? -10.092 -7.352 14.833 1.00 68.56 91 LEU A CA 1
ATOM 720 C C . LEU A 1 91 ? -11.378 -6.570 15.079 1.00 68.56 91 LEU A C 1
ATOM 722 O O . LEU A 1 91 ? -12.070 -6.172 14.141 1.00 68.56 91 LEU A O 1
ATOM 726 N N . SER A 1 92 ? -11.674 -6.330 16.348 1.00 70.12 92 SER A N 1
ATOM 727 C CA . SER A 1 92 ? -12.681 -5.366 16.780 1.00 70.12 92 SER A CA 1
ATOM 728 C C . SER A 1 92 ? -12.247 -3.934 16.443 1.00 70.12 92 SER A C 1
ATOM 730 O O . SER A 1 92 ? -11.062 -3.650 16.270 1.00 70.12 92 SER A O 1
ATOM 732 N N . ARG A 1 93 ? -13.199 -2.991 16.388 1.00 66.12 93 ARG A N 1
ATOM 733 C CA . ARG A 1 93 ? -12.899 -1.568 16.126 1.00 66.12 93 ARG A CA 1
ATOM 734 C C . ARG A 1 93 ? -11.874 -0.984 17.104 1.00 66.12 93 ARG A C 1
ATOM 736 O O . ARG A 1 93 ? -10.986 -0.255 16.685 1.00 66.12 93 ARG A O 1
ATOM 743 N N . GLU A 1 94 ? -11.957 -1.357 18.376 1.00 72.69 94 GLU A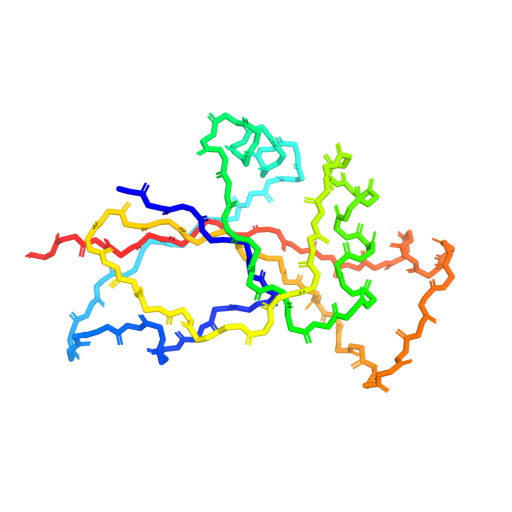 N 1
ATOM 744 C CA . GLU A 1 94 ? -11.028 -0.906 19.419 1.00 72.69 94 GLU A CA 1
ATOM 745 C C . GLU A 1 94 ? -9.603 -1.434 19.202 1.00 72.69 94 GLU A C 1
ATOM 747 O O . GLU A 1 94 ? -8.622 -0.751 19.495 1.00 72.69 94 GLU A O 1
ATOM 752 N N . GLU A 1 95 ? -9.468 -2.656 18.680 1.00 73.31 95 GLU A N 1
ATOM 753 C CA . GLU A 1 95 ? -8.167 -3.206 18.300 1.00 73.31 95 GLU A CA 1
ATOM 754 C C . GLU A 1 95 ? -7.616 -2.501 17.060 1.00 73.31 95 GLU A C 1
ATOM 756 O O . GLU A 1 95 ? -6.421 -2.215 17.019 1.00 73.31 95 GLU A O 1
ATOM 761 N N . LEU A 1 96 ? -8.477 -2.158 16.093 1.00 69.44 96 LEU A N 1
ATOM 762 C CA . LEU A 1 96 ? -8.093 -1.393 14.904 1.00 69.44 96 LEU A CA 1
ATOM 763 C C . LEU A 1 96 ? -7.530 -0.011 15.257 1.00 69.44 96 LEU A C 1
ATOM 765 O O . LEU A 1 96 ? -6.538 0.403 14.664 1.00 69.44 96 LEU A O 1
ATOM 769 N N . GLU A 1 97 ? -8.110 0.675 16.243 1.00 70.50 97 GLU A N 1
ATOM 770 C CA . GLU A 1 97 ? -7.629 1.983 16.719 1.00 70.50 97 GLU A CA 1
ATOM 771 C C . GLU A 1 97 ? -6.243 1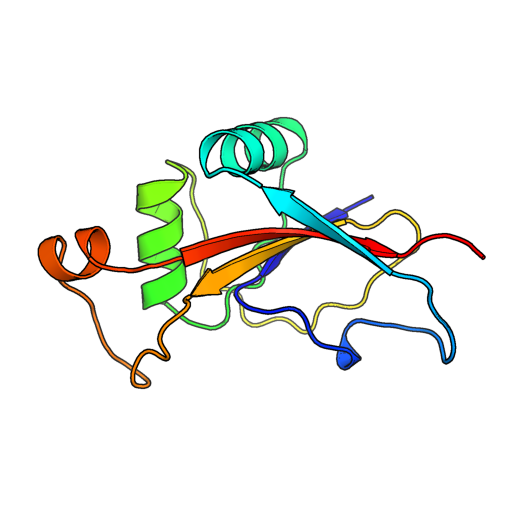.914 17.375 1.00 70.50 97 GLU A C 1
ATOM 773 O O . GLU A 1 97 ? -5.486 2.884 17.347 1.00 70.50 97 GLU A O 1
ATOM 778 N N . LYS A 1 98 ? -5.886 0.761 17.948 1.00 80.62 98 LYS A N 1
ATOM 779 C CA . LYS A 1 98 ? -4.586 0.532 18.595 1.00 80.62 98 LYS A CA 1
ATOM 780 C C . LYS A 1 98 ? -3.527 -0.007 17.636 1.00 80.62 98 LYS A C 1
ATOM 782 O O . LYS A 1 98 ? -2.360 -0.112 18.024 1.00 80.62 98 LYS A O 1
ATOM 787 N N . LEU A 1 99 ? -3.903 -0.367 16.407 1.00 82.25 99 LEU A N 1
ATOM 788 C CA . LEU A 1 99 ? -2.952 -0.870 15.426 1.00 82.25 99 LEU A CA 1
ATOM 789 C C . LEU A 1 99 ? -1.966 0.222 15.031 1.00 82.25 99 LEU A C 1
ATOM 791 O O . LEU A 1 99 ? -2.325 1.259 14.479 1.00 82.25 99 LEU A O 1
ATOM 795 N N . GLN A 1 100 ? -0.687 -0.078 15.217 1.00 89.19 100 GLN A N 1
ATOM 796 C CA . GLN A 1 100 ? 0.373 0.697 14.601 1.00 89.19 100 GLN A CA 1
ATOM 797 C C . GLN A 1 100 ? 0.588 0.186 13.181 1.00 89.19 100 GLN A C 1
ATOM 799 O O . GLN A 1 100 ? 0.967 -0.968 12.962 1.00 89.19 100 GLN A O 1
ATOM 804 N N . TYR A 1 101 ? 0.350 1.058 12.211 1.00 92.25 101 TYR A N 1
ATOM 805 C CA . TYR A 1 101 ? 0.560 0.779 10.800 1.00 92.25 101 TYR A CA 1
ATOM 806 C C . TYR A 1 101 ? 1.285 1.934 10.125 1.00 92.25 101 TYR A C 1
ATOM 808 O O . TYR A 1 101 ? 1.298 3.063 10.613 1.00 92.25 101 TYR A O 1
ATOM 816 N N . LYS A 1 102 ? 1.884 1.636 8.977 1.00 95.69 102 LYS A N 1
ATOM 817 C CA . LYS A 1 102 ? 2.522 2.619 8.107 1.00 95.69 102 LYS A CA 1
ATOM 818 C C . LYS A 1 102 ? 2.128 2.375 6.664 1.00 95.69 102 LYS A C 1
ATOM 820 O O . LYS A 1 102 ? 1.909 1.232 6.267 1.00 95.69 102 LYS A O 1
ATOM 825 N N . PHE A 1 103 ? 2.076 3.450 5.888 1.00 98.06 103 PHE A N 1
ATOM 826 C CA . PHE A 1 103 ? 2.004 3.363 4.439 1.00 98.06 103 PHE A CA 1
ATOM 827 C C . PHE A 1 103 ? 3.366 3.682 3.837 1.00 98.06 103 PHE A C 1
ATOM 829 O O . PHE A 1 103 ? 4.063 4.581 4.303 1.00 98.06 103 PHE A O 1
ATOM 836 N N . TYR A 1 104 ? 3.728 2.973 2.774 1.00 98.50 104 TYR A N 1
ATOM 837 C CA . TYR A 1 104 ? 4.923 3.263 1.993 1.00 98.50 104 TYR A CA 1
ATOM 838 C C . TYR A 1 104 ? 4.594 3.309 0.509 1.00 98.50 104 TYR A C 1
ATOM 840 O O . TYR A 1 104 ? 3.886 2.442 0.004 1.00 98.50 104 TYR A O 1
ATOM 848 N N . LYS A 1 105 ? 5.162 4.282 -0.201 1.00 98.38 105 LYS A N 1
ATOM 849 C CA . LYS A 1 105 ? 5.260 4.262 -1.660 1.00 98.38 105 LYS A CA 1
ATOM 850 C C . LYS A 1 105 ? 6.562 3.581 -2.046 1.00 98.38 105 LYS A C 1
ATOM 852 O O . LYS A 1 105 ? 7.624 4.007 -1.587 1.00 98.38 105 LYS A O 1
ATOM 857 N N . VAL A 1 106 ? 6.482 2.570 -2.899 1.00 98.06 106 VAL A N 1
ATOM 858 C CA . VAL A 1 106 ? 7.640 1.903 -3.493 1.00 98.06 106 VAL A CA 1
ATOM 859 C C . VAL A 1 106 ? 7.609 2.098 -4.999 1.00 98.06 106 VAL A C 1
ATOM 861 O O . VAL A 1 106 ? 6.598 1.834 -5.650 1.00 98.06 106 VAL A O 1
ATOM 864 N N . GLU A 1 107 ? 8.734 2.550 -5.541 1.00 96.19 107 GLU A N 1
ATOM 865 C CA . GLU A 1 107 ? 8.944 2.761 -6.970 1.00 96.19 107 GLU A CA 1
ATOM 866 C C . GLU A 1 107 ? 10.224 2.052 -7.406 1.00 96.19 107 GLU A C 1
ATOM 868 O O . GLU A 1 107 ? 11.262 2.141 -6.742 1.00 96.19 107 GLU A O 1
ATOM 873 N N . VAL A 1 108 ? 10.150 1.344 -8.532 1.00 92.50 108 VAL A N 1
ATOM 874 C CA . VAL A 1 108 ? 11.320 0.740 -9.172 1.00 92.50 108 VAL A CA 1
ATOM 875 C C . VAL A 1 108 ? 11.898 1.768 -10.137 1.00 92.50 108 VAL A C 1
ATOM 877 O O . VAL A 1 108 ? 11.259 2.125 -11.125 1.00 92.50 108 VAL A O 1
ATOM 880 N N . ASN A 1 109 ? 13.098 2.268 -9.851 1.00 86.06 109 ASN A N 1
ATOM 881 C CA . ASN A 1 109 ? 13.749 3.240 -10.719 1.00 86.06 109 ASN A CA 1
ATOM 882 C C . ASN A 1 109 ? 14.270 2.553 -11.982 1.00 86.06 109 ASN A C 1
ATOM 884 O O . ASN A 1 109 ? 14.833 1.454 -11.922 1.00 86.06 109 ASN A O 1
ATOM 888 N N . ASN A 1 110 ? 14.145 3.245 -13.112 1.00 70.56 110 ASN A N 1
ATOM 889 C CA . ASN A 1 110 ? 14.888 2.883 -14.307 1.00 70.56 110 ASN A CA 1
ATOM 890 C C . ASN A 1 110 ? 16.365 3.207 -14.057 1.00 70.56 110 ASN A C 1
ATOM 892 O O . ASN A 1 110 ? 16.710 4.342 -13.728 1.00 70.56 110 ASN A O 1
ATOM 896 N N . THR A 1 111 ? 17.197 2.176 -14.129 1.00 61.38 111 THR A N 1
ATOM 897 C CA . THR A 1 111 ? 18.660 2.262 -14.176 1.00 61.38 111 THR A CA 1
ATOM 898 C C . THR A 1 111 ? 19.120 2.463 -15.599 1.00 61.38 111 THR A C 1
ATOM 900 O O . THR A 1 111 ? 18.534 1.774 -16.467 1.00 61.38 111 THR A O 1
#